Protein AF-A0A843X417-F1 (afdb_monomer_lite)

Foldseek 3Di:
DVVVVVVVVVVVVVVCVVFPDLVDDLVPTDADPDPVDDRVVVSVVNVQCNDPVNVVVVVVVVVVVVVDDPPDDPPPPPPPDD

pLDDT: mean 84.7, std 10.61, range [48.25, 94.62]

Secondary structure (DSSP, 8-state):
-HHHHHHHHHHHHHHHHHH--TTS-GGGSPPP--TTS-HHHHHHHHHHHHSHHHHHHHHHHHHHHHH---------------

Radius of gyration: 19.74 Å; chains: 1; bounding box: 45×31×55 Å

Organism: Colocasia esculenta (NCBI:txid4460)

Structure (mmCIF, N/CA/C/O backbone):
data_AF-A0A843X417-F1
#
_entry.id   AF-A0A843X417-F1
#
loop_
_atom_site.group_PDB
_atom_site.id
_atom_site.type_symbol
_atom_site.label_atom_id
_atom_site.label_alt_id
_atom_site.label_comp_id
_atom_site.label_asym_id
_atom_site.label_entity_id
_atom_site.label_seq_id
_atom_site.pdbx_PDB_ins_code
_atom_site.Cartn_x
_atom_site.Cartn_y
_atom_site.Cartn_z
_atom_site.occupancy
_atom_site.B_iso_or_equiv
_atom_site.auth_seq_id
_atom_site.auth_comp_id
_atom_site.auth_asym_id
_atom_site.auth_atom_id
_atom_site.pdbx_PDB_model_num
ATOM 1 N N . MET A 1 1 ? 7.927 -22.743 -8.676 1.00 55.59 1 MET A N 1
ATOM 2 C CA . MET A 1 1 ? 7.641 -21.960 -7.446 1.00 55.59 1 MET A CA 1
ATOM 3 C C . MET A 1 1 ? 7.400 -20.453 -7.662 1.00 55.59 1 MET A C 1
ATOM 5 O O . MET A 1 1 ? 6.779 -19.859 -6.794 1.00 55.59 1 MET A O 1
ATOM 9 N N . LYS A 1 2 ? 7.786 -19.818 -8.789 1.00 61.56 2 LYS A N 1
ATOM 10 C CA . LYS A 1 2 ? 7.580 -18.363 -9.027 1.00 61.56 2 LYS A CA 1
ATOM 11 C C . LYS A 1 2 ? 6.109 -17.903 -9.107 1.00 61.56 2 LYS A C 1
ATOM 13 O O . LYS A 1 2 ? 5.821 -16.732 -8.867 1.00 61.56 2 LYS A O 1
ATOM 18 N N . ASP A 1 3 ? 5.176 -18.798 -9.422 1.00 81.88 3 ASP A N 1
ATOM 19 C CA . ASP A 1 3 ? 3.773 -18.417 -9.642 1.00 81.88 3 ASP A CA 1
ATOM 20 C C . ASP A 1 3 ? 2.988 -18.146 -8.359 1.00 81.88 3 ASP A C 1
ATOM 22 O O . ASP A 1 3 ? 2.054 -17.342 -8.374 1.00 81.88 3 ASP A O 1
ATOM 26 N N . LEU A 1 4 ? 3.366 -18.776 -7.242 1.00 89.75 4 LEU A N 1
ATOM 27 C CA . LEU A 1 4 ? 2.662 -18.595 -5.973 1.00 89.75 4 LEU A CA 1
ATOM 28 C C . LEU A 1 4 ? 2.871 -17.177 -5.431 1.00 89.75 4 LEU A C 1
ATOM 30 O O . LEU A 1 4 ? 1.901 -16.508 -5.082 1.00 89.75 4 LEU A O 1
ATOM 34 N N . ASP A 1 5 ? 4.107 -16.676 -5.463 1.00 88.56 5 ASP A N 1
ATOM 35 C CA . ASP A 1 5 ? 4.431 -15.311 -5.035 1.00 88.56 5 ASP A CA 1
ATOM 36 C C . ASP A 1 5 ? 3.692 -14.259 -5.857 1.00 88.56 5 ASP A C 1
ATOM 38 O O . ASP A 1 5 ? 3.195 -13.264 -5.320 1.00 88.56 5 ASP A O 1
ATOM 42 N N . LYS A 1 6 ? 3.592 -14.479 -7.172 1.00 90.31 6 LYS A N 1
ATOM 43 C CA . LYS A 1 6 ? 2.856 -13.584 -8.066 1.00 90.31 6 LYS A CA 1
ATOM 44 C C . LYS A 1 6 ? 1.369 -13.580 -7.717 1.00 90.31 6 LYS A C 1
ATOM 46 O O . LYS A 1 6 ? 0.803 -12.504 -7.530 1.00 90.31 6 LYS A O 1
ATOM 51 N N . LYS A 1 7 ? 0.759 -14.761 -7.557 1.00 91.62 7 LYS A N 1
ATOM 52 C CA . LYS A 1 7 ? -0.645 -14.899 -7.135 1.00 91.62 7 LYS A CA 1
ATOM 53 C C . LYS A 1 7 ? -0.888 -14.234 -5.783 1.00 91.62 7 LYS A C 1
ATOM 55 O O . LYS A 1 7 ? -1.852 -13.488 -5.642 1.00 91.62 7 LYS A O 1
ATOM 60 N N . TRP A 1 8 ? 0.015 -14.423 -4.825 1.00 91.38 8 TRP A N 1
ATOM 61 C CA . TRP A 1 8 ? -0.077 -13.819 -3.498 1.00 91.38 8 TRP A CA 1
ATOM 62 C C . TRP A 1 8 ? -0.003 -12.290 -3.542 1.00 91.38 8 TRP A C 1
ATOM 64 O O . TRP A 1 8 ? -0.803 -11.603 -2.906 1.00 91.38 8 TRP A O 1
ATOM 74 N N . ARG A 1 9 ? 0.921 -11.724 -4.331 1.00 90.38 9 ARG A N 1
ATOM 75 C CA . ARG A 1 9 ? 1.015 -10.269 -4.540 1.00 90.38 9 ARG A CA 1
ATOM 76 C C . ARG A 1 9 ? -0.246 -9.710 -5.199 1.00 90.38 9 ARG A C 1
ATOM 78 O O . ARG A 1 9 ? -0.769 -8.706 -4.719 1.00 90.38 9 ARG A O 1
ATOM 85 N N . SER A 1 10 ? -0.745 -10.363 -6.248 1.00 92.69 10 SER A N 1
ATOM 86 C CA . SER A 1 10 ? -1.983 -9.967 -6.930 1.00 92.69 10 SER A CA 1
ATOM 87 C C . SER A 1 10 ? -3.198 -10.039 -6.006 1.00 92.69 10 SER A C 1
ATOM 89 O O . SER A 1 10 ? -3.998 -9.107 -5.984 1.00 92.69 10 SER A O 1
ATOM 91 N N . TRP A 1 11 ? -3.310 -11.092 -5.195 1.00 93.19 11 TRP A N 1
ATOM 92 C CA . TRP A 1 11 ? -4.396 -11.241 -4.228 1.00 93.19 11 TRP A CA 1
ATOM 93 C C . TRP A 1 11 ? -4.369 -10.134 -3.166 1.00 93.19 11 TRP A C 1
ATOM 95 O O . TRP A 1 11 ? -5.375 -9.457 -2.967 1.00 93.19 11 TRP A O 1
ATOM 105 N N . LYS A 1 12 ? -3.205 -9.855 -2.558 1.00 90.44 12 LYS A N 1
ATOM 106 C CA . LYS A 1 12 ? -3.056 -8.749 -1.592 1.00 90.44 12 LYS A CA 1
ATOM 107 C C . LYS A 1 12 ? -3.379 -7.388 -2.206 1.00 90.44 12 LYS A C 1
ATOM 109 O O . LYS A 1 12 ? -3.965 -6.537 -1.540 1.00 90.44 12 LYS A O 1
ATOM 114 N N . TYR A 1 13 ? -3.005 -7.176 -3.469 1.00 91.56 13 TYR A N 1
ATOM 115 C CA . TYR A 1 13 ? -3.353 -5.956 -4.193 1.00 91.56 13 TYR A CA 1
ATOM 116 C C . TYR A 1 13 ? -4.869 -5.817 -4.373 1.00 91.56 13 TYR A C 1
ATOM 118 O O . TYR A 1 13 ? -5.415 -4.769 -4.035 1.00 91.56 13 TYR A O 1
ATOM 126 N N . ALA A 1 14 ? -5.550 -6.869 -4.836 1.00 93.12 14 ALA A N 1
ATOM 127 C CA . ALA A 1 14 ? -7.002 -6.865 -5.008 1.00 93.12 14 ALA A CA 1
ATOM 128 C C . ALA A 1 14 ? -7.735 -6.635 -3.676 1.00 93.12 14 ALA A C 1
ATOM 130 O O . ALA A 1 14 ? -8.684 -5.855 -3.612 1.00 93.12 14 ALA A O 1
ATOM 131 N N . LEU A 1 15 ? -7.247 -7.255 -2.597 1.00 92.81 15 LEU A N 1
ATOM 132 C CA . LEU A 1 15 ? -7.778 -7.069 -1.250 1.00 92.81 15 LEU A CA 1
ATOM 133 C C . LEU A 1 15 ? -7.646 -5.609 -0.794 1.00 92.81 15 LEU A C 1
ATOM 135 O O . LEU A 1 15 ? -8.629 -4.996 -0.379 1.00 92.81 15 LEU A O 1
ATOM 139 N N . ARG A 1 16 ? -6.449 -5.020 -0.929 1.00 91.06 16 ARG A N 1
ATOM 140 C CA . ARG A 1 16 ? -6.226 -3.598 -0.637 1.00 91.06 16 ARG A CA 1
ATOM 141 C C . ARG A 1 16 ? -7.142 -2.717 -1.481 1.00 91.06 16 ARG A C 1
ATOM 143 O O . ARG A 1 16 ? -7.788 -1.843 -0.929 1.00 91.06 16 ARG A O 1
ATOM 150 N N . TYR A 1 17 ? -7.238 -2.957 -2.784 1.00 91.06 17 TYR A N 1
ATOM 151 C CA . TYR A 1 17 ? -8.074 -2.158 -3.682 1.00 91.06 17 TYR A CA 1
ATOM 152 C C . TYR A 1 17 ? -9.556 -2.155 -3.275 1.00 91.06 17 TYR A C 1
ATOM 154 O O . TYR A 1 17 ? -10.197 -1.111 -3.320 1.00 91.06 17 TYR A O 1
ATOM 162 N N . LYS A 1 18 ? -10.088 -3.303 -2.838 1.00 91.81 18 LYS A N 1
ATOM 163 C CA . LYS A 1 18 ? -11.505 -3.445 -2.482 1.00 91.81 18 LYS A CA 1
ATOM 164 C C . LYS A 1 18 ? -11.863 -2.845 -1.117 1.00 91.81 18 LYS A C 1
ATOM 166 O O . LYS A 1 18 ? -12.949 -2.297 -0.973 1.00 91.81 18 LYS A O 1
ATOM 171 N N . TYR A 1 19 ? -10.987 -2.978 -0.119 1.00 90.69 19 TYR A N 1
ATOM 172 C CA . TYR A 1 19 ? -11.328 -2.666 1.279 1.00 90.69 19 TYR A CA 1
ATOM 173 C C . TYR A 1 19 ? -10.604 -1.440 1.854 1.00 90.69 19 TYR A C 1
ATOM 175 O O . TYR A 1 19 ? -11.054 -0.869 2.846 1.00 90.69 19 TYR A O 1
ATOM 183 N N . PHE A 1 20 ? -9.484 -1.007 1.268 1.00 90.50 20 PHE A N 1
ATOM 184 C CA . PHE A 1 20 ? -8.733 0.141 1.775 1.00 90.50 20 PHE A CA 1
ATOM 185 C C . PHE A 1 20 ? -9.202 1.446 1.124 1.00 90.50 20 PHE A C 1
ATOM 187 O O . PHE A 1 20 ? -8.963 1.677 -0.059 1.00 90.50 20 PHE A O 1
ATOM 194 N N . ASN A 1 21 ? -9.787 2.340 1.927 1.00 89.44 21 ASN A N 1
ATOM 195 C CA . ASN A 1 21 ? -10.166 3.683 1.492 1.00 89.44 21 ASN A CA 1
ATOM 196 C C . ASN A 1 21 ? -9.190 4.745 2.045 1.00 89.44 21 ASN A C 1
ATOM 198 O O . ASN A 1 21 ? -9.222 5.034 3.241 1.00 89.44 21 ASN A O 1
ATOM 202 N N . PRO A 1 22 ? -8.338 5.366 1.212 1.00 85.44 22 PRO A N 1
ATOM 203 C CA . PRO A 1 22 ? -7.334 6.323 1.680 1.00 85.44 22 PRO A CA 1
ATOM 204 C C . PRO A 1 22 ? -7.914 7.601 2.308 1.00 85.44 22 PRO A C 1
ATOM 206 O O . PRO A 1 22 ? -7.176 8.293 3.005 1.00 85.44 22 PRO A O 1
ATOM 209 N N . SER A 1 23 ? -9.191 7.914 2.073 1.00 86.75 23 SER A N 1
ATOM 210 C CA . SER A 1 23 ? -9.866 9.087 2.646 1.00 86.75 23 SER A CA 1
ATOM 211 C C . SER A 1 23 ? -10.341 8.865 4.085 1.00 86.75 23 SER A C 1
ATOM 213 O O . SER A 1 23 ? -10.651 9.827 4.783 1.00 86.75 23 SER A O 1
ATOM 215 N N . LEU A 1 24 ? -10.417 7.609 4.535 1.00 88.19 24 LEU A N 1
ATOM 216 C CA . LEU A 1 24 ? -10.859 7.248 5.881 1.00 88.19 24 LEU A CA 1
ATOM 217 C C . LEU A 1 24 ? -9.673 7.125 6.846 1.00 88.19 24 LEU A C 1
ATOM 219 O O . LEU A 1 24 ? -8.554 6.776 6.459 1.00 88.19 24 LEU A O 1
ATOM 223 N N . LYS A 1 25 ? -9.928 7.410 8.129 1.00 85.69 25 LYS A N 1
ATOM 224 C CA . LYS A 1 25 ? -8.957 7.175 9.206 1.00 85.69 25 LYS A CA 1
ATOM 225 C C . LYS A 1 25 ? -8.810 5.666 9.456 1.00 85.69 25 LYS A C 1
ATOM 227 O O . LYS A 1 25 ? -9.812 4.963 9.369 1.00 85.69 25 LYS A O 1
ATOM 232 N N . PRO A 1 26 ? -7.637 5.171 9.904 1.00 83.94 26 PRO A N 1
ATOM 233 C CA . PRO A 1 26 ? -7.390 3.740 10.123 1.00 83.94 26 PRO A CA 1
ATOM 234 C C . PRO A 1 26 ? -8.461 2.997 10.934 1.00 83.94 26 PRO A C 1
ATOM 236 O O . PRO A 1 26 ? -8.766 1.846 10.641 1.00 83.94 26 PRO A O 1
ATOM 239 N N . ASN A 1 27 ? -9.051 3.657 11.934 1.00 82.50 27 ASN A N 1
ATOM 240 C CA . ASN A 1 27 ? -10.065 3.065 12.814 1.00 82.50 27 ASN A CA 1
ATOM 241 C C . ASN A 1 27 ? -11.458 2.972 12.166 1.00 82.50 27 ASN A C 1
ATOM 243 O O . ASN A 1 27 ? -12.321 2.276 12.685 1.00 82.50 27 ASN A O 1
ATOM 247 N N . GLN A 1 28 ? -11.684 3.688 11.063 1.00 85.25 28 GLN A N 1
ATOM 248 C CA . GLN A 1 28 ? -12.940 3.713 10.306 1.00 85.25 28 GLN A CA 1
ATOM 249 C C . GLN A 1 28 ? -12.872 2.840 9.044 1.00 85.25 28 GLN A C 1
ATOM 251 O O . GLN A 1 28 ? -13.837 2.777 8.283 1.00 85.25 28 GLN A O 1
ATOM 256 N N . GLN A 1 29 ? -11.736 2.185 8.795 1.00 86.31 29 GLN A N 1
ATOM 257 C CA . GLN A 1 29 ? -11.565 1.309 7.644 1.00 86.31 29 GLN A CA 1
ATOM 258 C C . GLN A 1 29 ? -12.454 0.069 7.764 1.00 86.31 29 GLN A C 1
ATOM 260 O O . GLN A 1 29 ? -12.562 -0.540 8.829 1.00 86.31 29 GLN A O 1
ATOM 265 N N . VAL A 1 30 ? -13.016 -0.358 6.635 1.00 85.38 30 VAL A N 1
ATOM 266 C CA . VAL A 1 30 ? -13.777 -1.606 6.555 1.00 85.38 30 VAL A CA 1
ATOM 267 C C . VAL A 1 30 ? -12.826 -2.792 6.721 1.00 85.38 30 VAL A C 1
ATOM 269 O O . VAL A 1 30 ? -11.768 -2.864 6.085 1.00 85.38 30 VAL A O 1
ATOM 272 N N . THR A 1 31 ? -13.201 -3.737 7.577 1.00 85.38 31 THR A N 1
ATOM 273 C CA . THR A 1 31 ? -12.504 -5.016 7.705 1.00 85.38 31 THR A CA 1
ATOM 274 C C . THR A 1 31 ? -12.982 -5.982 6.615 1.00 85.38 31 THR A C 1
ATOM 276 O O . THR A 1 31 ? -14.186 -6.104 6.378 1.00 85.38 31 THR A O 1
ATOM 279 N N . PRO A 1 32 ? -12.068 -6.677 5.917 1.00 87.81 32 PRO A N 1
ATOM 280 C CA . PRO A 1 32 ? -12.439 -7.721 4.981 1.00 87.81 32 PRO A CA 1
ATOM 281 C C . PRO A 1 32 ? -13.238 -8.818 5.682 1.00 87.81 32 PRO A C 1
ATOM 283 O O . PRO A 1 32 ? -12.854 -9.289 6.747 1.00 87.81 32 PRO A O 1
ATOM 286 N N . THR A 1 33 ? -14.321 -9.258 5.049 1.00 85.25 33 THR A N 1
ATOM 287 C CA . THR A 1 33 ? -15.138 -10.399 5.502 1.00 85.25 33 THR A CA 1
ATOM 288 C C . THR A 1 33 ? -14.498 -11.752 5.151 1.00 85.25 33 THR A C 1
ATOM 290 O O . THR A 1 33 ? -15.034 -12.803 5.481 1.00 85.25 33 THR A O 1
ATOM 293 N N . ASP A 1 34 ? -13.369 -11.752 4.436 1.00 87.19 34 ASP A N 1
ATOM 294 C CA . ASP A 1 34 ? -12.699 -12.969 3.976 1.00 87.19 34 ASP A CA 1
ATOM 295 C C . ASP A 1 34 ? -12.026 -13.697 5.150 1.00 87.19 34 ASP A C 1
ATOM 297 O O . ASP A 1 34 ? -11.128 -13.150 5.787 1.00 87.19 34 ASP A O 1
ATOM 301 N N . ALA A 1 35 ? -12.424 -14.948 5.397 1.00 88.75 35 ALA A N 1
ATOM 302 C CA . ALA A 1 35 ? -11.917 -15.775 6.496 1.00 88.75 35 ALA A CA 1
ATOM 303 C C . ALA A 1 35 ? -10.400 -16.036 6.440 1.00 88.75 35 ALA A C 1
ATOM 305 O O . ALA A 1 35 ? -9.798 -16.423 7.436 1.00 88.75 35 ALA A O 1
ATOM 306 N N . ARG A 1 36 ? -9.762 -15.826 5.282 1.00 89.56 36 ARG A N 1
ATOM 307 C CA . ARG A 1 36 ? -8.307 -15.972 5.116 1.00 89.56 36 ARG A CA 1
ATOM 308 C C . ARG A 1 36 ? -7.524 -14.768 5.638 1.00 89.56 36 ARG A C 1
ATOM 310 O O . ARG A 1 36 ? -6.296 -14.816 5.664 1.00 89.56 36 ARG A O 1
ATOM 317 N N . VAL A 1 37 ? -8.205 -13.672 5.972 1.00 89.56 37 VAL A N 1
ATOM 318 C CA . VAL A 1 37 ? -7.584 -12.432 6.434 1.00 89.56 37 VAL A CA 1
ATOM 319 C C . VAL A 1 37 ? -7.719 -12.342 7.944 1.00 89.56 37 VAL A C 1
ATOM 321 O O . VAL A 1 37 ? -8.808 -12.127 8.470 1.00 89.56 37 VAL A O 1
ATOM 324 N N . ASP A 1 38 ? -6.590 -12.440 8.637 1.00 90.94 38 ASP A N 1
ATOM 325 C CA . ASP A 1 38 ? -6.549 -12.124 10.056 1.00 90.94 38 ASP A CA 1
ATOM 326 C C . ASP A 1 38 ? -6.780 -10.617 10.284 1.00 90.94 38 ASP A C 1
ATOM 328 O O . ASP A 1 38 ? -6.181 -9.755 9.627 1.00 90.94 38 ASP A O 1
ATOM 332 N N . GLN A 1 39 ? -7.668 -10.291 11.223 1.00 88.94 39 GLN A N 1
ATOM 333 C CA . GLN A 1 39 ? -8.081 -8.910 11.472 1.00 88.94 39 GLN A CA 1
ATOM 334 C C . GLN A 1 39 ? -6.954 -8.062 12.068 1.00 88.94 39 GLN A C 1
ATOM 336 O O . GLN A 1 39 ? -6.861 -6.867 11.772 1.00 88.94 39 GLN A O 1
ATOM 341 N N . GLU A 1 40 ? -6.095 -8.647 12.901 1.00 89.94 40 GLU A N 1
ATOM 342 C CA . GLU A 1 40 ? -4.979 -7.928 13.510 1.00 89.94 40 GLU A CA 1
ATOM 343 C C . GLU A 1 40 ? -3.897 -7.625 12.465 1.00 89.94 40 GLU A C 1
ATOM 345 O O . GLU A 1 40 ? -3.412 -6.491 12.372 1.00 89.94 40 GLU A O 1
ATOM 350 N N . GLN A 1 41 ? -3.585 -8.600 11.607 1.00 90.56 41 GLN A N 1
ATOM 351 C CA . GLN A 1 41 ? -2.699 -8.410 10.459 1.00 90.56 41 GLN A CA 1
ATOM 352 C C . GLN A 1 41 ? -3.226 -7.329 9.511 1.00 90.56 41 GLN A C 1
ATOM 354 O O . GLN A 1 41 ? -2.456 -6.481 9.049 1.00 90.56 41 GLN A O 1
ATOM 359 N N . TRP A 1 42 ? -4.537 -7.307 9.254 1.00 91.12 42 TRP A N 1
ATOM 360 C CA . TRP A 1 42 ? -5.156 -6.276 8.425 1.00 91.12 42 TRP A CA 1
ATOM 361 C C . TRP A 1 42 ? -5.021 -4.875 9.033 1.00 91.12 42 TRP A C 1
ATOM 363 O O . TRP A 1 42 ? -4.628 -3.936 8.337 1.00 91.12 42 TRP A O 1
ATOM 373 N N . LYS A 1 43 ? -5.266 -4.726 10.341 1.00 90.25 43 LYS A N 1
ATOM 374 C CA . LYS A 1 43 ? -5.087 -3.448 11.052 1.00 90.25 43 LYS A CA 1
ATOM 375 C C . LYS A 1 43 ? -3.645 -2.943 10.959 1.00 90.25 43 LYS A C 1
ATOM 377 O O . LYS A 1 43 ? -3.431 -1.779 10.616 1.00 90.25 43 LYS A O 1
ATOM 382 N N . LYS A 1 44 ? -2.656 -3.817 11.184 1.00 90.88 44 LYS A N 1
ATOM 383 C CA . LYS A 1 44 ? -1.226 -3.483 11.032 1.00 90.88 44 LYS A CA 1
ATOM 384 C C . LYS A 1 44 ? -0.899 -3.043 9.601 1.00 90.88 44 LYS A C 1
ATOM 386 O O . LYS A 1 44 ? -0.177 -2.066 9.393 1.00 90.88 44 LYS A O 1
ATOM 391 N N . ALA A 1 45 ? -1.473 -3.709 8.598 1.00 91.06 45 ALA A N 1
ATOM 392 C CA . ALA A 1 45 ? -1.293 -3.331 7.199 1.00 91.06 45 ALA A CA 1
ATOM 393 C C . ALA A 1 45 ? -1.871 -1.938 6.892 1.00 91.06 45 ALA A C 1
ATOM 395 O O . ALA A 1 45 ? -1.183 -1.126 6.270 1.00 91.06 45 ALA A O 1
ATOM 396 N N . ILE A 1 46 ? -3.080 -1.624 7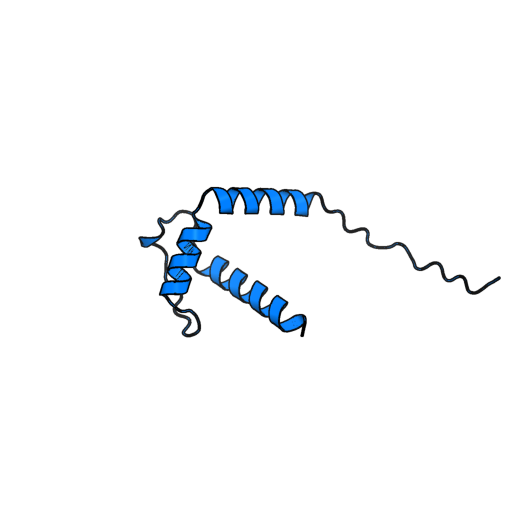.378 1.00 91.00 46 ILE A N 1
ATOM 397 C CA . ILE A 1 46 ? -3.689 -0.291 7.232 1.00 91.00 46 ILE A CA 1
ATOM 398 C C . ILE A 1 46 ? -2.784 0.782 7.836 1.00 91.00 46 ILE A C 1
ATOM 400 O O . ILE A 1 46 ? -2.474 1.753 7.148 1.00 91.00 46 ILE A O 1
ATOM 404 N N . GLN A 1 47 ? -2.333 0.591 9.081 1.00 90.81 47 GLN A N 1
ATOM 405 C CA . GLN A 1 47 ? -1.443 1.539 9.760 1.00 90.81 47 GLN A CA 1
ATOM 406 C C . GLN A 1 47 ? -0.200 1.812 8.914 1.00 90.81 47 GLN A C 1
ATOM 408 O O . GLN A 1 47 ? 0.111 2.967 8.624 1.00 90.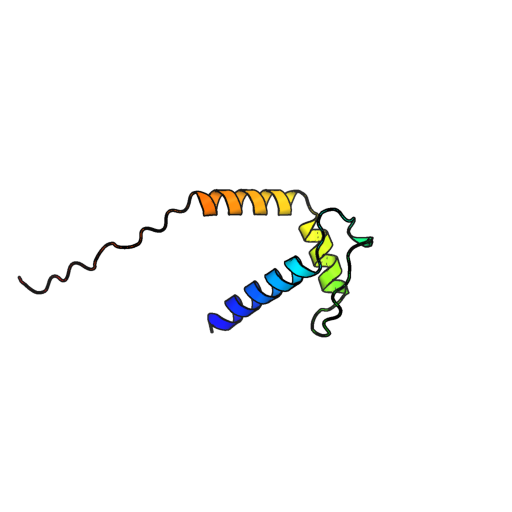81 47 GLN A O 1
ATOM 413 N N . THR A 1 48 ? 0.435 0.747 8.420 1.00 89.69 48 THR A N 1
ATOM 414 C CA . THR A 1 48 ? 1.628 0.841 7.574 1.00 89.69 48 THR A CA 1
ATOM 415 C C . THR A 1 48 ? 1.346 1.620 6.288 1.00 89.69 48 THR A C 1
ATOM 417 O O . THR A 1 48 ? 2.133 2.472 5.891 1.00 89.69 48 THR A O 1
ATOM 420 N N . TRP A 1 49 ? 0.206 1.382 5.633 1.00 88.38 49 TRP A N 1
ATOM 421 C CA . TRP A 1 49 ? -0.154 2.077 4.393 1.00 88.38 49 TRP A CA 1
ATOM 422 C C . TRP A 1 49 ? -0.518 3.545 4.585 1.00 88.38 49 TRP A C 1
ATOM 424 O O . TRP A 1 49 ? -0.416 4.324 3.632 1.00 88.38 49 TRP A O 1
ATOM 434 N N . THR A 1 50 ? -0.958 3.918 5.785 1.00 86.62 50 THR A N 1
ATOM 435 C CA . THR A 1 50 ? -1.230 5.311 6.136 1.00 86.62 50 THR A CA 1
ATOM 436 C C . THR A 1 50 ? 0.021 6.103 6.503 1.00 86.62 50 THR A C 1
ATOM 438 O O . THR A 1 50 ? -0.033 7.330 6.423 1.00 86.62 50 THR A O 1
ATOM 44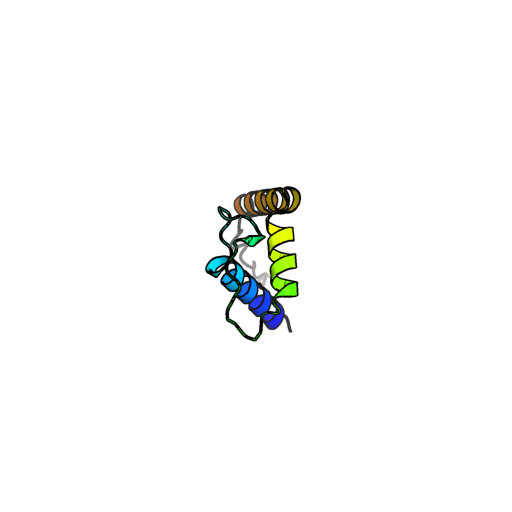1 N N . LEU A 1 51 ? 1.143 5.438 6.816 1.00 90.06 51 LEU A N 1
ATOM 442 C CA . LEU A 1 51 ? 2.418 6.106 7.087 1.00 90.06 51 LEU A CA 1
ATOM 443 C C . LEU A 1 51 ? 2.886 6.923 5.877 1.00 90.06 51 LEU A C 1
ATOM 445 O O . LEU A 1 51 ? 2.859 6.463 4.729 1.00 90.06 51 LEU A O 1
ATOM 449 N N . THR A 1 52 ? 3.367 8.134 6.150 1.00 87.56 52 THR A N 1
ATOM 450 C CA . THR A 1 52 ? 3.865 9.065 5.131 1.00 87.56 52 THR A CA 1
ATOM 451 C C . THR A 1 52 ? 5.043 8.478 4.357 1.00 87.56 52 THR A C 1
ATOM 453 O O . THR A 1 52 ? 5.074 8.574 3.130 1.00 87.56 52 THR A O 1
ATOM 456 N N . ASP A 1 53 ? 5.956 7.783 5.039 1.00 89.44 53 ASP A N 1
ATOM 457 C CA . ASP A 1 53 ? 7.113 7.146 4.402 1.00 89.44 53 ASP A CA 1
ATOM 458 C C . ASP A 1 53 ? 6.692 6.075 3.399 1.00 89.44 53 ASP A C 1
ATOM 460 O O . ASP A 1 53 ? 7.205 6.014 2.280 1.00 89.44 53 ASP A O 1
ATOM 464 N N . TRP A 1 54 ? 5.680 5.275 3.744 1.00 88.94 54 TRP A N 1
ATOM 465 C CA . TRP A 1 54 ? 5.149 4.268 2.833 1.00 88.94 54 TRP A CA 1
ATOM 466 C C . TRP A 1 54 ? 4.547 4.896 1.572 1.00 88.94 54 TRP A C 1
ATOM 468 O O . TRP A 1 54 ? 4.780 4.411 0.460 1.00 88.94 54 TRP A O 1
ATOM 478 N N . LYS A 1 55 ? 3.803 6.002 1.720 1.00 88.94 55 LYS A N 1
ATOM 479 C CA . LYS A 1 55 ? 3.272 6.762 0.578 1.00 88.94 55 LYS A CA 1
ATOM 480 C C . LYS A 1 55 ? 4.403 7.311 -0.290 1.00 88.94 55 LYS A C 1
ATOM 482 O O . LYS A 1 55 ? 4.382 7.085 -1.498 1.00 88.94 55 LYS A O 1
ATOM 487 N N . LYS A 1 56 ? 5.424 7.918 0.321 1.00 93.00 56 LYS A N 1
ATOM 488 C CA . LYS A 1 56 ? 6.605 8.450 -0.374 1.00 93.00 56 LYS A CA 1
ATOM 489 C C . LYS A 1 56 ? 7.316 7.369 -1.189 1.00 93.00 56 LYS A C 1
ATOM 491 O O . LYS A 1 56 ? 7.547 7.545 -2.384 1.00 93.00 56 LYS A O 1
ATOM 496 N N . HIS A 1 57 ? 7.601 6.215 -0.586 1.00 91.19 57 HIS A N 1
ATOM 497 C CA . HIS A 1 57 ? 8.200 5.086 -1.302 1.00 91.19 57 HIS A CA 1
ATOM 498 C C . HIS A 1 57 ? 7.300 4.577 -2.432 1.00 91.19 57 HIS A C 1
ATOM 500 O O . HIS A 1 57 ? 7.782 4.269 -3.524 1.00 91.19 57 HIS A O 1
ATOM 506 N N . SER A 1 58 ? 5.985 4.520 -2.206 1.00 89.25 58 SER A N 1
ATOM 507 C CA . SER A 1 58 ? 5.038 4.121 -3.245 1.00 89.25 58 SER A CA 1
ATOM 508 C C . SER A 1 58 ? 5.037 5.083 -4.435 1.00 89.25 58 SER A C 1
ATOM 510 O O . SER A 1 58 ? 4.904 4.618 -5.566 1.00 89.25 58 SER A O 1
ATOM 512 N N . GLU A 1 59 ? 5.149 6.390 -4.212 1.00 92.81 59 GLU A N 1
ATOM 513 C CA . GLU A 1 59 ? 5.198 7.393 -5.280 1.00 92.81 59 GLU A CA 1
ATOM 514 C C . GLU A 1 59 ? 6.508 7.333 -6.062 1.00 92.81 59 GLU A C 1
ATOM 516 O O . GLU A 1 59 ? 6.480 7.309 -7.294 1.00 92.81 59 GLU A O 1
ATOM 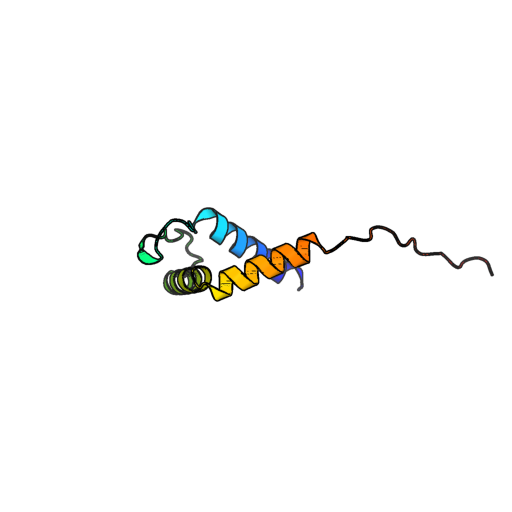521 N N . ILE A 1 60 ? 7.642 7.197 -5.367 1.00 94.38 60 ILE A N 1
ATOM 522 C CA . ILE A 1 60 ? 8.954 6.996 -5.999 1.00 94.38 60 ILE A CA 1
ATOM 523 C C . ILE A 1 60 ? 8.921 5.759 -6.903 1.00 94.38 60 ILE A C 1
ATOM 525 O O . ILE A 1 60 ? 9.324 5.825 -8.063 1.00 94.38 60 ILE A O 1
ATOM 529 N N . ASN A 1 61 ? 8.371 4.643 -6.419 1.00 90.94 61 ASN A N 1
ATOM 530 C CA . ASN A 1 61 ? 8.277 3.414 -7.206 1.00 90.94 61 ASN A CA 1
ATOM 531 C C . ASN A 1 61 ? 7.369 3.565 -8.435 1.00 90.94 61 ASN A C 1
ATOM 533 O O . ASN A 1 61 ? 7.698 3.039 -9.499 1.00 90.94 61 ASN A O 1
ATOM 537 N N . LYS A 1 62 ? 6.255 4.302 -8.326 1.00 91.50 62 LYS A N 1
ATOM 538 C CA . LYS A 1 62 ? 5.392 4.622 -9.477 1.00 91.50 62 LYS A CA 1
ATOM 539 C C . LYS A 1 62 ? 6.136 5.467 -10.512 1.00 91.50 62 LYS A C 1
ATOM 541 O O . LYS A 1 62 ? 6.080 5.137 -11.694 1.00 91.50 62 LYS A O 1
ATOM 546 N N . LYS A 1 63 ? 6.874 6.491 -10.071 1.00 94.62 63 LYS A N 1
ATOM 547 C CA . LYS A 1 63 ? 7.696 7.345 -10.942 1.00 94.62 63 LYS A CA 1
ATOM 548 C C . LYS A 1 63 ? 8.798 6.546 -11.640 1.00 94.62 63 LYS A C 1
ATOM 550 O O . LYS A 1 63 ? 8.968 6.640 -12.849 1.00 94.62 63 LYS A O 1
ATOM 555 N N . ASN A 1 64 ? 9.512 5.696 -10.908 1.00 92.19 64 ASN A N 1
ATOM 556 C CA . ASN A 1 64 ? 10.532 4.828 -11.498 1.00 92.19 64 ASN A CA 1
ATOM 557 C C . ASN A 1 64 ? 9.915 3.864 -12.518 1.00 92.19 64 ASN A C 1
ATOM 559 O O . ASN A 1 64 ? 10.483 3.641 -13.585 1.00 92.19 64 ASN A O 1
ATOM 563 N N . LYS A 1 65 ? 8.722 3.329 -12.227 1.00 89.12 65 LYS A N 1
ATOM 564 C CA . LYS A 1 65 ? 8.011 2.451 -13.156 1.00 89.12 65 LYS A CA 1
ATOM 565 C C . LYS A 1 65 ? 7.565 3.172 -14.427 1.00 89.12 65 LYS A C 1
ATOM 567 O O . LYS A 1 65 ? 7.643 2.562 -15.486 1.00 89.12 65 LYS A O 1
ATOM 572 N N . SER A 1 66 ? 7.128 4.429 -14.343 1.00 89.88 66 SER A N 1
ATOM 573 C CA . SER A 1 66 ? 6.746 5.214 -15.525 1.00 89.88 66 SER A CA 1
ATOM 574 C C . SER A 1 66 ? 7.946 5.598 -16.393 1.00 89.88 66 SER A C 1
ATOM 576 O O . SER A 1 66 ? 7.801 5.738 -17.601 1.00 89.88 66 SER A O 1
ATOM 578 N N . LEU A 1 67 ? 9.132 5.753 -15.793 1.00 91.06 67 LEU A N 1
ATOM 579 C CA . LEU A 1 67 ? 10.384 6.002 -16.518 1.00 91.06 67 LEU A CA 1
ATOM 580 C C . LEU A 1 67 ? 10.966 4.733 -17.158 1.00 91.06 67 LEU A C 1
ATOM 582 O O . LEU A 1 67 ? 11.763 4.822 -18.092 1.00 91.06 67 LEU A O 1
ATOM 586 N N . TYR A 1 68 ? 10.586 3.554 -16.661 1.00 86.81 68 TYR A N 1
ATOM 587 C CA . TYR A 1 68 ? 11.057 2.281 -17.187 1.00 86.81 68 TYR A CA 1
ATOM 588 C C . TYR A 1 68 ? 10.494 2.035 -18.591 1.00 86.81 68 TYR A C 1
ATOM 590 O O . TYR A 1 68 ? 9.309 1.746 -18.765 1.00 86.81 68 TYR A O 1
ATOM 598 N N . LYS A 1 69 ? 11.363 2.112 -19.600 1.00 82.06 69 LYS A N 1
ATOM 599 C CA . LYS A 1 69 ? 11.035 1.764 -20.984 1.00 82.06 69 LYS A CA 1
ATOM 600 C C . LYS A 1 69 ? 11.178 0.258 -21.178 1.00 82.06 69 LYS A C 1
ATOM 602 O O . LYS A 1 69 ? 12.246 -0.303 -20.942 1.00 82.06 69 LYS A O 1
ATOM 607 N N . TYR A 1 70 ? 10.111 -0.395 -21.628 1.00 75.50 70 TYR A N 1
ATOM 608 C CA . TYR A 1 70 ? 10.202 -1.771 -22.103 1.00 75.50 70 TYR A CA 1
ATOM 609 C C . TYR A 1 70 ? 10.802 -1.757 -23.505 1.00 75.50 70 TYR A C 1
ATOM 611 O O . TYR A 1 70 ? 10.120 -1.432 -24.474 1.00 75.50 70 TYR A O 1
ATOM 619 N N . TYR A 1 71 ? 12.081 -2.102 -23.615 1.00 72.69 71 TYR A N 1
ATOM 620 C CA . TYR A 1 71 ? 12.686 -2.400 -24.907 1.00 72.69 71 TYR A CA 1
ATOM 621 C C . TYR A 1 71 ? 12.174 -3.768 -25.366 1.00 72.69 71 TYR A C 1
ATOM 623 O O . TYR A 1 71 ? 12.768 -4.804 -25.077 1.00 72.69 71 TYR A O 1
ATOM 631 N N . HIS A 1 72 ? 11.015 -3.785 -26.021 1.00 66.81 72 HIS A N 1
ATOM 632 C CA . HIS A 1 72 ? 10.603 -4.945 -26.796 1.00 66.81 72 HIS A CA 1
ATOM 633 C C . HIS A 1 72 ? 11.431 -4.954 -28.087 1.00 66.81 72 HIS A C 1
ATOM 635 O O . HIS A 1 72 ? 11.461 -3.957 -28.802 1.00 66.81 72 HIS A O 1
ATOM 641 N N . CYS A 1 73 ? 12.096 -6.084 -28.341 1.00 62.88 73 CYS A N 1
ATOM 642 C CA . CYS A 1 73 ? 12.956 -6.379 -29.492 1.00 62.88 73 CYS A CA 1
ATOM 643 C C . CYS A 1 73 ? 14.374 -5.776 -29.445 1.00 62.88 73 CYS A C 1
ATOM 645 O O . CYS A 1 73 ? 14.645 -4.714 -29.991 1.00 62.88 73 CYS A O 1
ATOM 647 N N . ALA A 1 74 ? 15.326 -6.556 -28.934 1.00 60.00 74 ALA A N 1
ATOM 648 C CA . ALA A 1 74 ? 16.577 -6.743 -29.662 1.00 60.00 74 ALA A CA 1
ATOM 649 C C . ALA A 1 74 ? 16.475 -8.149 -30.256 1.00 60.00 74 ALA A C 1
ATOM 651 O O . ALA A 1 74 ? 16.549 -9.131 -29.520 1.00 60.00 74 ALA A O 1
ATOM 652 N N . GLY A 1 75 ? 16.1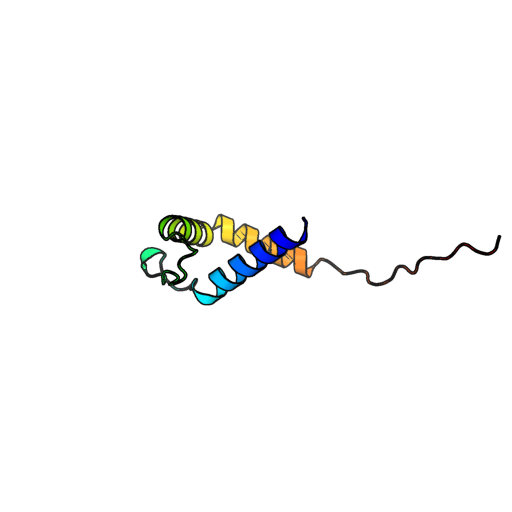53 -8.242 -31.550 1.00 64.25 75 GLY A N 1
ATOM 653 C CA . GLY A 1 75 ? 16.064 -9.527 -32.236 1.00 64.25 75 GLY A CA 1
ATOM 654 C C . GLY A 1 75 ? 17.330 -10.336 -31.970 1.00 64.25 75 GLY A C 1
ATOM 655 O O . GLY A 1 75 ? 18.436 -9.801 -32.047 1.00 64.25 75 GLY A O 1
ATOM 656 N N . THR A 1 76 ? 17.176 -11.610 -31.617 1.00 62.62 76 THR A N 1
ATOM 657 C CA . THR A 1 76 ? 18.289 -12.557 -31.616 1.00 62.62 76 THR A CA 1
ATOM 658 C C . THR A 1 76 ? 18.864 -12.570 -33.025 1.00 62.62 76 THR A C 1
ATOM 660 O O . THR A 1 76 ? 18.258 -13.138 -33.931 1.00 62.62 76 THR A O 1
ATOM 663 N N . LYS A 1 77 ? 20.006 -11.904 -33.235 1.00 65.25 77 LYS A N 1
ATOM 664 C CA . LYS A 1 77 ? 20.816 -12.131 -34.429 1.00 65.25 77 LYS A CA 1
ATOM 665 C C . LYS A 1 77 ? 21.239 -13.600 -34.387 1.00 65.25 77 LYS A C 1
ATOM 667 O O . LYS A 1 77 ? 22.069 -13.974 -33.565 1.00 65.25 77 LYS A O 1
ATOM 672 N N . SER A 1 78 ? 20.608 -14.431 -35.213 1.00 65.44 78 SER A N 1
ATOM 673 C CA . SER A 1 78 ? 21.120 -15.763 -35.522 1.00 65.44 78 SER A CA 1
ATOM 674 C C . SER A 1 78 ? 22.443 -15.570 -36.258 1.00 65.44 78 SER A C 1
ATOM 676 O O . SER A 1 78 ? 22.462 -14.927 -37.303 1.00 65.44 78 SER A O 1
ATOM 678 N N . PHE A 1 79 ? 23.539 -16.079 -35.698 1.00 69.44 79 PHE A N 1
ATOM 679 C CA . PHE A 1 79 ? 24.833 -16.175 -36.382 1.00 69.44 79 PHE A CA 1
ATOM 680 C C . PHE A 1 79 ? 24.982 -17.536 -37.082 1.00 69.44 79 PHE A C 1
ATOM 682 O O . PHE A 1 79 ? 26.071 -18.095 -37.129 1.00 69.44 79 PHE A O 1
ATOM 689 N N . ALA A 1 80 ? 23.886 -18.110 -37.582 1.00 68.12 80 ALA A N 1
ATOM 690 C CA . ALA A 1 80 ? 23.969 -19.234 -38.503 1.00 68.12 80 ALA A CA 1
ATOM 691 C C . ALA A 1 80 ? 24.197 -18.656 -39.903 1.00 68.12 80 ALA A C 1
ATOM 693 O O . ALA A 1 80 ? 23.221 -18.32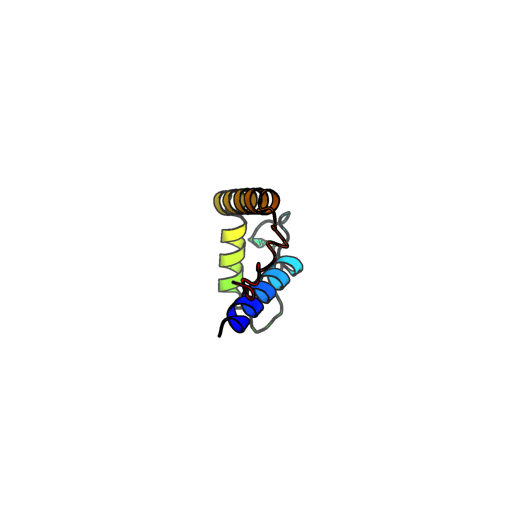6 -40.562 1.00 68.12 80 ALA A O 1
ATOM 694 N N . ASP A 1 81 ? 25.464 -18.366 -40.216 1.00 57.69 81 ASP A N 1
ATOM 695 C CA . ASP A 1 81 ? 26.086 -18.310 -41.553 1.00 57.69 81 ASP A CA 1
ATOM 696 C C . ASP A 1 81 ? 27.439 -17.573 -41.436 1.00 57.69 81 ASP A C 1
ATOM 698 O O . ASP A 1 81 ? 27.569 -16.411 -41.829 1.00 57.69 81 ASP A O 1
ATOM 702 N N . ILE A 1 82 ? 28.440 -18.235 -40.834 1.00 48.25 82 ILE A N 1
ATOM 703 C CA . ILE A 1 82 ? 29.879 -17.982 -41.059 1.00 48.25 82 ILE A CA 1
ATOM 704 C C . ILE A 1 82 ? 30.585 -19.334 -41.114 1.00 48.25 82 ILE A C 1
ATOM 706 O O . ILE A 1 82 ? 30.357 -20.135 -40.178 1.00 48.25 82 ILE A O 1
#

Sequence (82 aa):
MKDLDKKWRSWKYALRYKYFNPSLKPNQQVTPTDARVDQEQWKKAIQTWTLTDWKKHSEINKKNKSLYKYYHCAGTKSFADI